Protein AF-A0A954IQ76-F1 (afdb_monomer_lite)

Foldseek 3Di:
DPPPDQLDALVLLLVLLVLLVVVLVVLLVVLVVQVVVQDWDQDPNDTDRPSVVSNVVSVVSNVSSVCSVVVSVPSPPDDQAQDPVVVVVCCVQVVDPVSVVVVVVVVVVCCVVCVVVCPDPVNVVVVVSVVSVVVSNLSSGPVSVVVVD

Structure (mmCIF, N/CA/C/O backbone):
data_AF-A0A954IQ76-F1
#
_entry.id   AF-A0A954IQ76-F1
#
loop_
_atom_site.group_PDB
_atom_site.id
_atom_site.type_symbol
_atom_site.label_atom_id
_atom_site.label_alt_id
_atom_site.label_comp_id
_atom_site.label_asym_id
_atom_site.label_entity_id
_atom_site.label_seq_id
_atom_site.pdbx_PDB_ins_code
_atom_site.Cartn_x
_atom_site.Cartn_y
_atom_site.Cartn_z
_atom_site.occupancy
_atom_site.B_iso_or_equiv
_atom_site.auth_seq_id
_atom_site.auth_comp_id
_atom_site.auth_asym_id
_atom_site.auth_atom_id
_atom_site.pdbx_PDB_model_num
ATOM 1 N N . MET A 1 1 ? 8.174 2.768 -29.329 1.00 40.50 1 MET A N 1
ATOM 2 C CA . MET A 1 1 ? 9.464 3.066 -28.678 1.00 40.50 1 MET A CA 1
ATOM 3 C C . MET A 1 1 ? 9.988 1.734 -28.175 1.00 40.50 1 MET A C 1
ATOM 5 O O . MET A 1 1 ? 9.221 1.02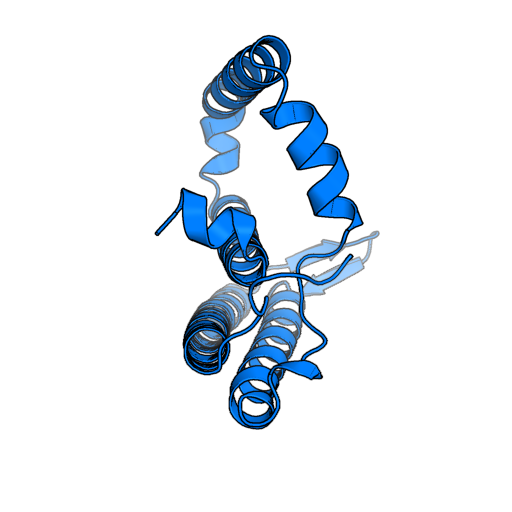6 -27.544 1.00 40.50 1 MET A O 1
ATOM 9 N N . LEU A 1 2 ? 11.187 1.317 -28.585 1.00 39.28 2 LEU A N 1
ATOM 10 C CA . LEU A 1 2 ? 11.818 0.104 -28.058 1.00 39.28 2 LEU A CA 1
ATOM 11 C C . LEU A 1 2 ? 12.291 0.442 -26.642 1.00 39.28 2 LEU A C 1
ATOM 13 O O . LEU A 1 2 ? 13.231 1.221 -26.503 1.00 39.28 2 LEU A O 1
ATOM 17 N N . GLU A 1 3 ? 11.612 -0.066 -25.615 1.00 47.81 3 GLU A N 1
ATOM 18 C CA . GLU A 1 3 ? 12.140 -0.029 -24.250 1.00 47.81 3 GLU A CA 1
ATOM 19 C C . GLU A 1 3 ? 13.489 -0.751 -24.253 1.00 47.81 3 GLU A C 1
ATOM 21 O O . GLU A 1 3 ? 13.585 -1.924 -24.615 1.00 47.81 3 GLU A O 1
ATOM 26 N N . ALA A 1 4 ? 14.559 -0.023 -23.928 1.00 51.34 4 ALA A N 1
ATOM 27 C CA . ALA A 1 4 ? 15.919 -0.554 -23.964 1.00 51.34 4 ALA A CA 1
ATOM 28 C C . ALA A 1 4 ? 16.152 -1.629 -22.884 1.00 51.34 4 ALA A C 1
ATOM 30 O O . ALA A 1 4 ? 17.123 -2.386 -22.972 1.00 51.34 4 ALA A O 1
ATOM 31 N N . HIS A 1 5 ? 15.265 -1.713 -21.884 1.00 55.94 5 HIS A N 1
ATOM 32 C CA . HIS A 1 5 ? 15.405 -2.569 -20.714 1.00 55.94 5 HIS A CA 1
ATOM 33 C C . HIS A 1 5 ? 14.055 -3.165 -20.289 1.00 55.94 5 HIS A C 1
ATOM 35 O O . HIS A 1 5 ? 13.052 -2.461 -20.323 1.00 55.94 5 HIS A O 1
ATOM 41 N N . PRO A 1 6 ? 14.009 -4.449 -19.886 1.00 62.19 6 PRO A N 1
ATOM 42 C CA . PRO A 1 6 ? 12.762 -5.097 -19.506 1.00 62.19 6 PRO A CA 1
ATOM 43 C C . PRO A 1 6 ? 12.235 -4.562 -18.170 1.00 62.19 6 PRO A C 1
ATOM 45 O O . PRO A 1 6 ? 12.922 -4.634 -17.145 1.00 62.19 6 PRO A O 1
ATOM 48 N N . ASP A 1 7 ? 10.974 -4.129 -18.174 1.00 63.34 7 ASP A N 1
ATOM 49 C CA . ASP A 1 7 ? 10.246 -3.732 -16.970 1.00 63.34 7 ASP A CA 1
ATOM 50 C C . ASP A 1 7 ? 10.180 -4.849 -15.931 1.00 63.34 7 ASP A C 1
ATOM 52 O O . ASP A 1 7 ? 10.213 -4.575 -14.750 1.00 63.34 7 ASP A O 1
ATOM 56 N N . LEU A 1 8 ? 10.148 -6.135 -16.268 1.00 69.06 8 LEU A N 1
ATOM 57 C CA . LEU A 1 8 ? 10.176 -7.178 -15.236 1.00 69.06 8 LEU A CA 1
ATOM 58 C C . LEU A 1 8 ? 11.293 -8.174 -15.485 1.00 69.06 8 LEU A C 1
ATOM 60 O O . LEU A 1 8 ? 11.348 -8.846 -16.509 1.00 69.06 8 LEU A O 1
ATOM 64 N N . THR A 1 9 ? 12.175 -8.313 -14.495 1.00 80.25 9 THR A N 1
ATOM 65 C CA . THR A 1 9 ? 13.136 -9.413 -14.445 1.00 80.25 9 THR A CA 1
ATOM 66 C C . THR A 1 9 ? 12.589 -10.520 -13.554 1.00 80.25 9 THR A C 1
ATOM 68 O O . THR A 1 9 ? 11.847 -10.277 -12.598 1.00 80.25 9 THR A O 1
ATOM 71 N N . ARG A 1 10 ? 13.003 -11.761 -13.819 1.00 83.00 10 ARG A N 1
ATOM 72 C CA . ARG A 1 10 ? 12.628 -12.919 -12.994 1.00 83.00 10 ARG A CA 1
ATOM 73 C C . ARG A 1 10 ? 12.945 -12.712 -11.507 1.00 83.00 10 ARG A C 1
ATOM 75 O O . ARG A 1 10 ? 12.158 -13.115 -10.657 1.00 83.00 10 ARG A O 1
ATOM 82 N N . GLY A 1 11 ? 14.081 -12.082 -11.199 1.00 83.75 11 GLY A N 1
ATOM 83 C CA . GLY A 1 11 ? 14.486 -11.788 -9.822 1.00 83.75 11 GLY A CA 1
ATOM 84 C C . GLY A 1 11 ? 13.519 -10.837 -9.115 1.00 83.75 11 GLY A C 1
ATOM 85 O O . GLY A 1 11 ? 13.118 -11.111 -7.987 1.00 83.75 11 GLY A O 1
ATOM 86 N N . VAL A 1 12 ? 13.084 -9.775 -9.801 1.00 85.44 12 VAL A N 1
ATOM 87 C CA . VAL A 1 12 ? 12.108 -8.811 -9.266 1.00 85.44 12 VAL A CA 1
ATOM 88 C C . VAL A 1 12 ? 10.754 -9.478 -9.037 1.00 85.44 12 VAL A C 1
ATOM 90 O O . VAL A 1 12 ? 10.197 -9.333 -7.955 1.00 85.44 12 VAL A O 1
ATOM 93 N N . ILE A 1 13 ? 10.261 -10.282 -9.986 1.00 86.94 13 ILE A N 1
ATOM 94 C CA . ILE A 1 13 ? 8.983 -11.000 -9.826 1.00 86.94 13 ILE A CA 1
ATOM 95 C C . ILE A 1 13 ? 9.019 -11.915 -8.596 1.00 86.94 13 ILE A C 1
ATOM 97 O O . ILE A 1 13 ? 8.085 -11.914 -7.796 1.00 86.94 13 ILE A O 1
ATOM 101 N N . LEU A 1 14 ? 10.104 -12.672 -8.409 1.00 90.19 14 LEU A N 1
ATOM 102 C CA . LEU A 1 14 ? 10.247 -13.549 -7.246 1.00 90.19 14 LEU A CA 1
ATOM 103 C C . LEU A 1 14 ? 10.359 -12.759 -5.936 1.00 90.19 14 LEU A C 1
ATOM 105 O O . LEU A 1 14 ? 9.734 -13.139 -4.947 1.00 90.19 14 LEU A O 1
ATOM 109 N N . GLY A 1 15 ? 11.113 -11.656 -5.927 1.00 90.19 15 GLY A N 1
ATOM 110 C CA . GLY A 1 15 ? 11.214 -10.761 -4.771 1.00 90.19 15 GLY A CA 1
ATOM 111 C C . GLY A 1 15 ? 9.860 -10.163 -4.377 1.00 90.19 15 GLY A C 1
ATOM 112 O O . GLY A 1 15 ? 9.489 -10.188 -3.203 1.00 90.19 15 GLY A O 1
ATOM 113 N N . LEU A 1 16 ? 9.079 -9.717 -5.362 1.00 91.25 16 LEU A N 1
ATOM 114 C CA . LEU A 1 16 ? 7.710 -9.240 -5.167 1.00 91.25 16 LEU A CA 1
ATOM 115 C C . LEU A 1 16 ? 6.787 -10.343 -4.645 1.00 91.25 16 LEU A C 1
ATOM 117 O O . LEU A 1 16 ? 5.987 -10.082 -3.750 1.00 91.25 16 LEU A O 1
ATOM 121 N N . GLY A 1 17 ? 6.934 -11.582 -5.123 1.00 92.19 17 GLY A N 1
ATOM 122 C CA . GLY A 1 17 ? 6.204 -12.732 -4.583 1.00 92.19 17 GLY A CA 1
ATOM 123 C C . GLY A 1 17 ? 6.425 -12.915 -3.080 1.00 92.19 17 GLY A C 1
ATOM 124 O O . GLY A 1 17 ? 5.461 -13.077 -2.330 1.00 92.19 17 GLY A O 1
ATOM 125 N N . TRP A 1 18 ? 7.672 -12.798 -2.613 1.00 94.88 18 TRP A N 1
ATOM 126 C CA . TRP A 1 18 ? 7.990 -12.838 -1.181 1.00 94.88 18 TRP A CA 1
ATOM 127 C C . TRP A 1 18 ? 7.419 -11.649 -0.406 1.00 94.88 18 TRP A C 1
ATOM 129 O O . TRP A 1 18 ? 6.896 -11.840 0.692 1.00 94.88 18 TRP A O 1
ATOM 139 N N . LEU A 1 19 ? 7.469 -10.441 -0.971 1.00 94.38 19 LEU A N 1
ATOM 140 C CA . LEU A 1 19 ? 6.876 -9.255 -0.351 1.00 94.38 19 LEU A CA 1
ATOM 141 C C . LEU A 1 19 ? 5.354 -9.403 -0.193 1.00 94.38 19 LEU A C 1
ATOM 143 O O . LEU A 1 19 ? 4.821 -9.159 0.889 1.00 94.38 19 LEU A O 1
ATOM 147 N N . TYR A 1 20 ? 4.655 -9.855 -1.238 1.00 95.25 20 TYR A N 1
ATOM 148 C CA . TYR A 1 20 ? 3.215 -10.112 -1.179 1.00 95.25 20 TYR A CA 1
ATOM 149 C C . TYR A 1 20 ? 2.866 -11.268 -0.236 1.00 95.25 20 TYR A C 1
ATOM 151 O O . TYR A 1 20 ? 1.835 -11.207 0.433 1.00 95.25 20 TYR A O 1
ATOM 159 N N . LEU A 1 21 ? 3.728 -12.284 -0.111 1.00 96.62 21 LEU A N 1
ATOM 160 C CA . LEU A 1 21 ? 3.554 -13.348 0.880 1.00 96.62 21 LEU A CA 1
ATOM 161 C C . LEU A 1 21 ? 3.689 -12.813 2.313 1.00 96.62 21 LEU A C 1
ATOM 163 O O . LEU A 1 21 ? 2.885 -13.159 3.177 1.00 96.62 21 LEU A O 1
ATOM 167 N N . LEU A 1 22 ? 4.671 -11.945 2.568 1.00 97.12 22 LEU A N 1
ATOM 168 C CA . LEU A 1 22 ? 4.826 -11.288 3.865 1.00 97.12 22 LEU A CA 1
ATOM 169 C C . LEU A 1 22 ? 3.597 -10.428 4.190 1.00 97.12 22 LEU A C 1
ATOM 171 O O . LEU A 1 22 ? 3.047 -10.540 5.285 1.00 97.12 22 LEU A O 1
ATOM 175 N N . LEU A 1 23 ? 3.128 -9.628 3.226 1.00 96.56 23 LEU A N 1
ATOM 176 C CA . LEU A 1 23 ? 1.902 -8.834 3.344 1.00 96.56 23 LEU A CA 1
ATOM 177 C C . LEU A 1 23 ? 0.677 -9.707 3.625 1.00 96.56 23 LEU A C 1
ATOM 179 O O . LEU A 1 23 ? -0.135 -9.362 4.482 1.00 96.56 23 LEU A O 1
ATOM 183 N N . PHE A 1 24 ? 0.552 -10.847 2.948 1.00 97.81 24 PHE A N 1
ATOM 184 C CA . PHE A 1 24 ? -0.495 -11.825 3.219 1.00 97.81 24 PHE A CA 1
ATOM 185 C C . PHE A 1 24 ? -0.462 -12.289 4.680 1.00 97.81 24 PHE A C 1
ATOM 187 O O . PHE A 1 24 ? -1.458 -12.140 5.383 1.00 97.81 24 PHE A O 1
ATOM 194 N N . LEU A 1 25 ? 0.678 -12.791 5.165 1.00 97.88 25 LEU A N 1
ATOM 195 C CA . LEU A 1 25 ? 0.807 -13.295 6.539 1.00 97.88 25 LEU A CA 1
ATOM 196 C C . LEU A 1 25 ? 0.531 -12.206 7.581 1.00 97.88 25 LEU A C 1
ATOM 198 O O . LEU A 1 25 ? -0.160 -12.436 8.575 1.00 97.88 25 LEU A O 1
ATOM 202 N N . MET A 1 26 ? 1.041 -11.006 7.322 1.00 97.56 26 MET A N 1
ATOM 203 C CA . MET A 1 26 ? 0.847 -9.838 8.166 1.00 97.56 26 MET A CA 1
ATOM 204 C C . MET A 1 26 ? -0.645 -9.478 8.289 1.00 97.56 26 MET A C 1
ATOM 206 O O . MET A 1 26 ? -1.136 -9.238 9.394 1.00 97.56 26 MET A O 1
ATOM 210 N N . ASN A 1 27 ? -1.395 -9.503 7.184 1.00 97.75 27 ASN A N 1
ATOM 211 C CA . ASN A 1 27 ? -2.828 -9.205 7.202 1.00 97.75 27 ASN A CA 1
ATOM 212 C C . ASN A 1 27 ? -3.690 -10.369 7.704 1.00 97.75 27 ASN A C 1
ATOM 214 O O . ASN A 1 27 ? -4.722 -10.108 8.320 1.00 97.75 27 ASN A O 1
ATOM 218 N N . VAL A 1 28 ? -3.256 -11.626 7.557 1.00 97.44 28 VAL A N 1
ATOM 219 C CA . VAL A 1 28 ? -3.896 -12.769 8.234 1.00 97.44 28 VAL A CA 1
ATOM 220 C C . VAL A 1 28 ? -3.821 -12.587 9.747 1.00 97.44 28 VAL A C 1
ATOM 222 O O . VAL A 1 28 ? -4.825 -12.751 10.442 1.00 97.44 28 VAL A O 1
ATOM 225 N N . PHE A 1 29 ? -2.655 -12.190 10.264 1.00 96.56 29 PHE A N 1
ATOM 226 C CA . PHE A 1 29 ? -2.498 -11.880 11.683 1.00 96.56 29 PHE A CA 1
ATOM 227 C C . PHE A 1 29 ? -3.409 -10.724 12.118 1.00 96.56 29 PHE A C 1
ATOM 229 O O . PHE A 1 29 ? -4.050 -10.802 13.168 1.00 96.56 29 PHE A O 1
ATOM 236 N N . TRP A 1 30 ? -3.524 -9.674 11.301 1.00 95.50 30 TRP A N 1
ATOM 237 C CA . TRP A 1 30 ? -4.424 -8.557 11.587 1.00 95.50 30 TRP A CA 1
ATOM 238 C C . TRP A 1 30 ? -5.903 -8.959 11.562 1.00 95.50 30 TRP A C 1
ATOM 240 O O . TRP A 1 30 ? -6.653 -8.592 12.465 1.00 95.50 30 TRP A O 1
ATOM 250 N N . ALA A 1 31 ? -6.318 -9.782 10.597 1.00 95.44 31 ALA A N 1
ATOM 251 C CA . ALA A 1 31 ? -7.665 -10.338 10.531 1.00 95.44 31 ALA A CA 1
ATOM 252 C C . ALA A 1 31 ? -7.979 -11.187 11.773 1.00 95.44 31 ALA A C 1
ATOM 254 O O . ALA A 1 31 ? -9.043 -11.034 12.372 1.00 95.44 31 ALA A O 1
ATOM 255 N N . TRP A 1 32 ? -7.032 -12.021 12.216 1.00 96.19 32 TRP A N 1
ATOM 256 C CA . TRP A 1 32 ? -7.167 -12.814 13.441 1.00 96.19 32 TRP A CA 1
ATOM 257 C C . TRP A 1 32 ? -7.263 -11.948 14.705 1.00 96.19 32 TRP A C 1
ATOM 259 O O . TRP A 1 32 ? -8.116 -12.191 15.566 1.00 96.19 32 TRP A O 1
ATOM 269 N N . ARG A 1 33 ? -6.432 -10.903 14.813 1.00 94.69 33 ARG A N 1
ATOM 270 C CA . ARG A 1 33 ? -6.515 -9.912 15.896 1.00 94.69 33 ARG A CA 1
ATOM 271 C C . ARG A 1 33 ? -7.887 -9.237 15.915 1.00 94.69 33 ARG A C 1
ATOM 273 O O . ARG A 1 33 ? -8.486 -9.136 16.983 1.00 94.69 33 ARG A O 1
ATOM 280 N N . SER A 1 34 ? -8.359 -8.783 14.758 1.00 93.56 34 SER A N 1
ATOM 281 C CA . SER A 1 34 ? -9.631 -8.071 14.612 1.00 93.56 34 SER A CA 1
ATOM 282 C C . SER A 1 34 ? -10.821 -8.974 14.958 1.00 93.56 34 SER A C 1
ATOM 284 O O . SER A 1 34 ? -11.724 -8.570 15.691 1.00 93.56 34 SER A O 1
ATOM 286 N N . TYR A 1 35 ? -10.758 -10.247 14.548 1.00 92.88 35 TYR A N 1
ATOM 287 C CA . TYR A 1 35 ? -11.724 -11.274 14.940 1.00 92.88 35 TYR A CA 1
ATOM 288 C C . TYR A 1 35 ? -11.742 -11.480 16.458 1.00 92.88 35 TYR A C 1
ATOM 290 O O . TYR A 1 35 ? -12.796 -11.431 17.083 1.00 92.88 35 TYR A O 1
ATOM 298 N N . SER A 1 36 ? -10.565 -11.629 17.072 1.00 94.06 36 SER A N 1
ATOM 299 C CA . SER A 1 36 ? -10.434 -11.831 18.522 1.00 94.06 36 SER A CA 1
ATOM 300 C C . SER A 1 36 ? -10.959 -10.644 19.341 1.00 94.06 36 SER A C 1
ATOM 302 O O . SER A 1 36 ? -11.384 -10.811 20.483 1.00 94.06 36 SER A O 1
ATOM 304 N N . ARG A 1 37 ? -10.937 -9.438 18.766 1.00 91.50 37 ARG A N 1
ATOM 305 C CA . ARG A 1 37 ? -11.420 -8.202 19.395 1.00 91.50 37 ARG A CA 1
ATOM 306 C C . ARG A 1 37 ? -12.877 -7.872 19.082 1.00 91.50 37 ARG A C 1
ATOM 308 O O . ARG A 1 37 ? -13.369 -6.891 19.627 1.00 91.50 37 ARG A O 1
ATOM 315 N N . HIS A 1 38 ? -13.559 -8.694 18.278 1.00 89.06 38 HIS A N 1
ATOM 316 C CA . HIS A 1 38 ? -14.940 -8.465 17.841 1.00 89.06 38 HIS A CA 1
ATOM 317 C C . HIS A 1 38 ? -15.121 -7.044 17.285 1.00 89.06 38 HIS A C 1
ATOM 319 O O . HIS A 1 38 ? -16.036 -6.321 17.663 1.00 89.06 38 HIS A O 1
ATOM 325 N N . GLU A 1 39 ? -14.184 -6.608 16.442 1.00 87.44 39 GLU A N 1
ATOM 326 C CA . GLU A 1 39 ? -14.226 -5.275 15.847 1.00 87.44 39 GLU A CA 1
ATOM 327 C C . GLU A 1 39 ? -15.232 -5.225 14.690 1.00 87.44 39 GLU A C 1
ATOM 329 O O . GLU A 1 39 ? -15.300 -6.120 13.842 1.00 87.44 39 GLU A O 1
ATOM 334 N N . HIS A 1 40 ? -15.976 -4.126 14.649 1.00 87.00 40 HIS A N 1
ATOM 335 C CA . HIS A 1 40 ? -17.081 -3.876 13.734 1.00 87.00 40 HIS A CA 1
ATOM 336 C C . HIS A 1 40 ? -16.848 -2.550 13.011 1.00 87.00 40 HIS A C 1
ATOM 338 O O . HIS A 1 40 ? -16.493 -1.553 13.646 1.00 87.00 40 HIS A O 1
ATOM 344 N N . THR A 1 41 ? -17.015 -2.535 11.687 1.00 84.62 41 THR A N 1
ATOM 345 C CA . THR A 1 41 ? -16.879 -1.318 10.876 1.00 84.62 41 THR A CA 1
ATOM 346 C C . THR A 1 41 ? -18.171 -1.076 10.113 1.00 84.62 41 THR A C 1
ATOM 348 O O . THR A 1 41 ? -18.659 -1.951 9.398 1.00 84.62 41 THR A O 1
ATOM 351 N N . ASN A 1 42 ? -18.710 0.139 10.230 1.00 85.44 42 ASN A N 1
ATOM 352 C CA . ASN A 1 42 ? -19.865 0.547 9.445 1.00 85.44 42 ASN A CA 1
ATOM 353 C C . ASN A 1 42 ? -19.418 0.930 8.028 1.00 85.44 42 ASN A C 1
ATOM 355 O O . ASN A 1 42 ? -18.703 1.917 7.842 1.00 85.44 42 ASN A O 1
ATOM 359 N N . VAL A 1 43 ? -19.848 0.156 7.035 1.00 80.25 43 VAL A N 1
ATOM 360 C CA . VAL A 1 43 ? -19.607 0.438 5.618 1.00 80.25 43 VAL A CA 1
ATOM 361 C C . VAL A 1 43 ? -20.962 0.620 4.942 1.00 80.25 43 VAL A C 1
ATOM 363 O O . VAL A 1 43 ? -21.757 -0.312 4.854 1.00 80.25 43 VAL A O 1
ATOM 366 N N . GLY A 1 44 ? -21.256 1.841 4.488 1.00 78.75 44 GLY A N 1
ATOM 367 C CA . GLY A 1 44 ? -22.503 2.135 3.769 1.00 78.75 44 GLY A CA 1
ATOM 368 C C . GLY A 1 44 ? -23.779 1.935 4.598 1.00 78.75 44 GLY A C 1
ATOM 369 O O . GLY A 1 44 ? -24.817 1.592 4.041 1.00 78.75 44 GLY A O 1
ATOM 370 N N . GLY A 1 45 ? -23.711 2.114 5.921 1.00 81.75 45 GLY A N 1
ATOM 371 C CA . GLY A 1 45 ? -24.843 1.915 6.829 1.00 81.75 45 GLY A CA 1
ATOM 372 C C . GLY A 1 45 ? -25.020 0.473 7.310 1.00 81.75 45 GLY A C 1
ATOM 373 O O . GLY A 1 45 ? -25.837 0.244 8.199 1.00 81.75 45 GLY A O 1
ATOM 374 N N . GLN A 1 46 ? -24.246 -0.483 6.787 1.00 84.44 46 GLN A N 1
ATOM 375 C CA . GLN A 1 46 ? -24.237 -1.869 7.254 1.00 84.44 46 GLN A CA 1
ATOM 376 C C . GLN A 1 46 ? -23.056 -2.112 8.193 1.00 84.44 46 GLN A C 1
ATOM 378 O O . GLN A 1 46 ? -21.934 -1.687 7.920 1.00 84.44 46 GLN A O 1
ATOM 383 N N . ASP A 1 47 ? -23.321 -2.793 9.306 1.00 87.00 47 ASP A N 1
ATOM 384 C CA . ASP A 1 47 ? -22.292 -3.222 10.247 1.00 87.00 47 ASP A CA 1
ATOM 385 C C . ASP A 1 47 ? -21.704 -4.559 9.782 1.00 87.00 47 ASP A C 1
ATOM 387 O O . ASP A 1 47 ? -22.399 -5.577 9.726 1.00 87.00 47 ASP A O 1
ATOM 391 N N . ILE A 1 48 ? -20.432 -4.532 9.389 1.00 87.94 48 ILE A N 1
ATOM 392 C CA . ILE A 1 48 ? -19.710 -5.688 8.866 1.00 87.94 48 ILE A CA 1
ATOM 393 C C . ILE A 1 48 ? -18.530 -5.965 9.806 1.00 87.94 48 ILE A C 1
ATOM 395 O O . ILE A 1 48 ? -17.830 -5.028 10.206 1.00 87.94 48 ILE A O 1
ATOM 399 N N . PRO A 1 49 ? -18.255 -7.239 10.151 1.00 90.50 49 PRO A N 1
ATOM 400 C CA . PRO A 1 49 ? -17.089 -7.575 10.954 1.00 90.50 49 PRO A CA 1
ATOM 401 C C . PRO A 1 49 ? -15.808 -7.156 10.227 1.00 90.50 49 PRO A C 1
ATOM 403 O O . PRO A 1 49 ? -15.532 -7.604 9.108 1.00 90.50 49 PRO A O 1
ATOM 406 N N . THR A 1 50 ? -14.988 -6.343 10.891 1.00 90.31 50 THR A N 1
ATOM 407 C CA . THR A 1 50 ? -13.723 -5.814 10.354 1.00 90.31 50 THR A CA 1
ATOM 408 C C . THR A 1 50 ? -12.779 -6.947 9.939 1.00 90.31 50 THR A C 1
ATOM 410 O O . THR A 1 50 ? -12.097 -6.868 8.915 1.00 90.31 50 THR A O 1
ATOM 413 N N . ALA A 1 51 ? -12.819 -8.065 10.669 1.00 92.12 51 ALA A N 1
ATOM 414 C CA . ALA A 1 51 ? -12.096 -9.289 10.341 1.00 92.12 51 ALA A CA 1
ATOM 415 C C . ALA A 1 51 ? -12.414 -9.834 8.938 1.00 92.12 51 ALA A C 1
ATOM 417 O O . ALA A 1 51 ? -11.515 -10.335 8.266 1.00 92.12 51 ALA A O 1
ATOM 418 N N . GLY A 1 52 ? -13.665 -9.717 8.476 1.00 91.69 52 GLY A N 1
ATOM 419 C CA . GLY A 1 52 ? -14.078 -10.183 7.150 1.00 91.69 52 GLY A CA 1
ATOM 420 C C . GLY A 1 52 ? -13.407 -9.396 6.024 1.00 91.69 52 GLY A C 1
ATOM 421 O O . GLY A 1 52 ? -12.926 -9.989 5.059 1.00 91.69 52 GLY A O 1
ATOM 422 N N . ILE A 1 53 ? -13.293 -8.074 6.189 1.00 92.25 53 ILE A N 1
ATOM 423 C CA . ILE A 1 53 ? -12.609 -7.187 5.236 1.00 92.25 53 ILE A CA 1
ATOM 424 C C . ILE A 1 53 ? -11.129 -7.571 5.136 1.00 92.25 53 ILE A C 1
ATOM 426 O O . ILE A 1 53 ? -10.610 -7.788 4.039 1.00 92.25 53 ILE A O 1
ATOM 430 N N . TRP A 1 54 ? -10.455 -7.724 6.278 1.00 94.81 54 TRP A N 1
ATOM 431 C CA . TRP A 1 54 ? -9.034 -8.075 6.303 1.00 94.81 54 TRP A CA 1
ATOM 432 C C . TRP A 1 54 ? -8.759 -9.506 5.844 1.00 94.81 54 TRP A C 1
ATOM 434 O O . TRP A 1 54 ? -7.733 -9.746 5.210 1.00 94.81 54 TRP A O 1
ATOM 444 N N . ALA A 1 55 ? -9.668 -10.451 6.092 1.00 95.38 55 ALA A N 1
ATOM 445 C CA . ALA A 1 55 ? -9.559 -11.812 5.575 1.00 95.38 55 ALA A CA 1
ATOM 446 C C . ALA A 1 55 ? -9.666 -11.841 4.042 1.00 95.38 55 ALA A C 1
ATOM 448 O O . ALA A 1 55 ? -8.832 -12.463 3.383 1.00 95.38 55 ALA A O 1
ATOM 449 N N . ALA A 1 56 ? -10.635 -11.118 3.468 1.00 95.62 56 ALA A N 1
ATOM 450 C CA . ALA A 1 56 ? -10.780 -10.992 2.019 1.00 95.62 56 ALA A CA 1
ATOM 451 C C . ALA A 1 56 ? -9.555 -10.313 1.382 1.00 95.62 56 ALA A C 1
ATOM 453 O O . ALA A 1 56 ? -9.019 -10.802 0.386 1.00 95.62 56 ALA A O 1
ATOM 454 N N . TYR A 1 57 ? -9.065 -9.231 1.993 1.00 95.88 57 TYR A N 1
ATOM 455 C CA . TYR A 1 57 ? -7.858 -8.540 1.541 1.00 95.88 57 TYR A CA 1
ATOM 456 C C . TYR A 1 57 ? -6.611 -9.432 1.616 1.00 95.88 57 TYR A C 1
ATOM 458 O O . TYR A 1 57 ? -5.830 -9.494 0.668 1.00 95.88 57 TYR A O 1
ATOM 466 N N . SER A 1 58 ? -6.458 -10.198 2.699 1.00 96.69 58 SER A N 1
ATOM 467 C CA . SER A 1 58 ? -5.380 -11.181 2.833 1.00 96.69 58 SER A CA 1
ATOM 468 C C . SER A 1 58 ? -5.463 -12.237 1.736 1.00 96.69 58 SER A C 1
ATOM 470 O O . SER A 1 58 ? -4.471 -12.498 1.064 1.00 96.69 58 SER A O 1
ATOM 472 N N . ALA A 1 59 ? -6.642 -12.814 1.495 1.00 97.12 59 ALA A N 1
ATOM 473 C CA . ALA A 1 59 ? -6.822 -13.805 0.438 1.00 97.12 59 ALA A CA 1
ATOM 474 C C . ALA A 1 59 ? -6.404 -13.256 -0.938 1.00 97.12 59 ALA A C 1
ATOM 476 O O . ALA A 1 59 ? -5.705 -13.944 -1.682 1.00 97.12 59 ALA A O 1
ATOM 477 N N . LEU A 1 60 ? -6.747 -11.999 -1.244 1.00 96.31 60 LEU A N 1
ATOM 478 C CA . LEU A 1 60 ? -6.294 -11.320 -2.460 1.00 96.31 60 LEU A CA 1
ATOM 479 C C . LEU A 1 60 ? -4.764 -11.209 -2.526 1.00 96.31 60 LEU A C 1
ATOM 481 O O . LEU A 1 60 ? -4.173 -11.586 -3.537 1.00 96.31 60 LEU A O 1
ATOM 485 N N . LEU A 1 61 ? -4.112 -10.747 -1.456 1.00 96.06 61 LEU A N 1
ATOM 486 C CA . LEU A 1 61 ? -2.648 -10.659 -1.389 1.00 96.06 61 LEU A CA 1
ATOM 487 C C . LEU A 1 61 ? -1.977 -12.031 -1.545 1.00 96.06 61 LEU A C 1
ATOM 489 O O . LEU A 1 61 ? -0.970 -12.145 -2.241 1.00 96.06 61 LEU A O 1
ATOM 493 N N . GLY A 1 62 ? -2.558 -13.080 -0.959 1.00 96.12 62 GLY A N 1
ATOM 494 C CA . GLY A 1 62 ? -2.091 -14.457 -1.111 1.00 96.12 62 GLY A CA 1
ATOM 495 C C . GLY A 1 62 ? -2.194 -14.952 -2.556 1.00 96.12 62 GLY A C 1
ATOM 496 O O . GLY A 1 62 ? -1.237 -15.522 -3.078 1.00 96.12 62 GLY A O 1
ATOM 497 N N . MET A 1 63 ? -3.309 -14.672 -3.240 1.00 95.56 63 MET A N 1
ATOM 498 C CA . MET A 1 63 ? -3.455 -14.974 -4.671 1.00 95.56 63 MET A CA 1
ATOM 499 C C . MET A 1 63 ? -2.420 -14.227 -5.520 1.00 95.56 63 MET A C 1
ATOM 501 O O . MET A 1 63 ? -1.829 -14.820 -6.421 1.00 95.56 63 MET A O 1
ATOM 505 N N . ILE A 1 64 ? -2.153 -12.954 -5.212 1.00 93.56 64 ILE A N 1
ATOM 506 C CA . ILE A 1 64 ? -1.128 -12.159 -5.900 1.00 93.56 64 ILE A CA 1
ATOM 507 C C . ILE A 1 64 ? 0.269 -12.747 -5.658 1.00 93.56 64 ILE A C 1
ATOM 509 O O . ILE A 1 64 ? 1.040 -12.880 -6.608 1.00 93.56 64 ILE A O 1
ATOM 513 N N . ALA A 1 65 ? 0.597 -13.145 -4.426 1.00 94.19 65 ALA A N 1
ATOM 514 C CA . ALA A 1 65 ? 1.872 -13.786 -4.106 1.00 94.19 65 ALA A CA 1
ATOM 515 C C . ALA A 1 65 ? 2.069 -15.083 -4.909 1.00 94.19 65 ALA A C 1
ATOM 517 O O . ALA A 1 65 ? 3.113 -15.282 -5.532 1.00 94.19 65 ALA A O 1
ATOM 518 N N . LEU A 1 66 ? 1.037 -15.933 -4.961 1.00 93.69 66 LEU A N 1
ATOM 519 C CA . LEU A 1 66 ? 1.052 -17.154 -5.767 1.00 93.69 66 LEU A CA 1
ATOM 520 C C . LEU A 1 66 ? 1.248 -16.845 -7.253 1.00 93.69 66 LEU A C 1
ATOM 522 O O . LEU A 1 66 ? 2.099 -17.471 -7.881 1.00 93.69 66 LEU A O 1
ATOM 526 N N . ALA A 1 67 ? 0.540 -15.848 -7.790 1.00 91.44 67 ALA A N 1
ATOM 527 C CA . ALA A 1 67 ? 0.688 -15.432 -9.181 1.00 91.44 67 ALA A CA 1
ATOM 528 C C . ALA A 1 67 ? 2.130 -15.012 -9.514 1.00 91.44 67 ALA A C 1
ATOM 530 O O . ALA A 1 67 ? 2.629 -15.362 -10.582 1.00 91.44 67 ALA A O 1
ATOM 531 N N . HIS A 1 68 ? 2.827 -14.327 -8.602 1.00 89.50 68 HIS A N 1
ATOM 532 C CA . HIS A 1 68 ? 4.243 -13.985 -8.777 1.00 89.50 68 HIS A CA 1
ATOM 533 C C . HIS A 1 68 ? 5.139 -15.232 -8.786 1.00 89.50 68 HIS A C 1
ATOM 535 O O . HIS A 1 68 ? 6.006 -15.358 -9.650 1.00 89.50 68 HIS A O 1
ATOM 541 N N . PHE A 1 69 ? 4.916 -16.197 -7.889 1.00 90.38 69 PHE A N 1
ATOM 542 C CA . PHE A 1 69 ? 5.716 -17.427 -7.865 1.00 90.38 69 PHE A CA 1
ATOM 543 C C . PHE A 1 69 ? 5.482 -18.323 -9.087 1.00 90.38 69 PHE A C 1
ATOM 545 O O . PHE A 1 69 ? 6.437 -18.895 -9.613 1.00 90.38 69 PHE A O 1
ATOM 552 N N . THR A 1 70 ? 4.243 -18.425 -9.571 1.00 89.25 70 THR A N 1
ATOM 553 C CA . THR A 1 70 ? 3.907 -19.250 -10.742 1.00 89.25 70 THR A CA 1
ATOM 554 C C . THR A 1 70 ? 4.184 -18.542 -12.069 1.00 89.25 70 THR A C 1
ATOM 556 O O . THR A 1 70 ? 4.493 -19.198 -13.059 1.00 89.25 70 THR A O 1
ATOM 559 N N . GLY A 1 71 ? 4.090 -17.210 -12.103 1.00 81.69 71 GLY A N 1
ATOM 560 C CA . GLY A 1 71 ? 4.276 -16.376 -13.295 1.00 81.69 71 GLY A CA 1
ATOM 561 C C . GLY A 1 71 ? 5.720 -15.940 -13.559 1.00 81.69 71 GLY A C 1
ATOM 562 O O . GLY A 1 71 ? 6.010 -15.420 -14.634 1.00 81.69 71 GLY A O 1
ATOM 563 N N . ALA A 1 72 ? 6.653 -16.188 -12.632 1.00 77.94 72 ALA A N 1
ATOM 564 C CA . ALA A 1 72 ? 8.063 -15.801 -12.773 1.00 77.94 72 ALA A CA 1
ATOM 565 C C . ALA A 1 72 ? 8.791 -16.445 -13.971 1.00 77.94 72 ALA A C 1
ATOM 567 O O . ALA A 1 72 ? 9.883 -16.003 -14.333 1.00 77.94 72 ALA A O 1
ATOM 568 N N . GLY A 1 73 ? 8.222 -17.499 -14.566 1.00 72.56 73 GLY A N 1
ATOM 569 C CA . GLY A 1 73 ? 8.766 -18.164 -15.753 1.00 72.56 73 GLY A CA 1
ATOM 570 C C . GLY A 1 73 ? 8.565 -17.392 -17.062 1.00 72.56 73 GLY A C 1
ATOM 571 O O . GLY A 1 73 ? 9.291 -17.650 -18.017 1.00 72.56 73 GLY A O 1
ATOM 572 N N . SER A 1 74 ? 7.631 -16.439 -17.103 1.00 77.06 74 SER A N 1
ATOM 573 C CA . SER A 1 74 ? 7.297 -15.651 -18.296 1.00 77.06 74 SER A CA 1
ATOM 574 C C . SER A 1 74 ? 7.133 -14.165 -17.937 1.00 77.06 74 SER A C 1
ATOM 576 O O . SER A 1 74 ? 6.004 -13.670 -17.852 1.00 77.06 74 SER A O 1
ATOM 578 N N . PRO A 1 75 ? 8.243 -13.439 -17.696 1.00 71.50 75 PRO A N 1
ATOM 579 C CA . PRO A 1 75 ? 8.200 -12.044 -17.250 1.00 71.50 75 PRO A CA 1
ATOM 580 C C . PRO A 1 75 ? 7.473 -11.106 -18.222 1.00 71.50 75 PRO A C 1
ATOM 582 O O . PRO A 1 75 ? 6.763 -10.197 -17.793 1.00 71.50 75 PRO A O 1
ATOM 585 N N . ASP A 1 76 ? 7.579 -11.377 -19.524 1.00 69.75 76 ASP A N 1
ATOM 586 C CA . ASP A 1 76 ? 7.020 -10.525 -20.579 1.00 69.75 76 ASP A CA 1
ATOM 587 C C . ASP A 1 76 ? 5.485 -10.479 -20.561 1.00 69.75 76 ASP A C 1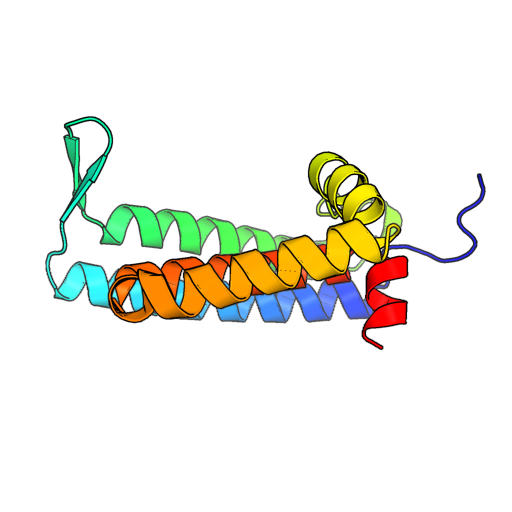
ATOM 589 O O . ASP A 1 76 ? 4.886 -9.475 -20.942 1.00 69.75 76 ASP A O 1
ATOM 593 N N . THR A 1 77 ? 4.831 -11.533 -20.063 1.00 70.12 77 THR A N 1
ATOM 594 C CA . THR A 1 77 ? 3.364 -11.645 -20.004 1.00 70.12 77 THR A CA 1
ATOM 595 C C . THR A 1 77 ? 2.789 -11.294 -18.631 1.00 70.12 77 THR A C 1
ATOM 597 O O . THR A 1 77 ? 1.598 -11.500 -18.393 1.00 70.12 77 THR A O 1
ATOM 600 N N . PHE A 1 78 ? 3.613 -10.814 -17.695 1.00 76.44 78 PHE A N 1
ATOM 601 C CA . PHE A 1 78 ? 3.161 -10.520 -16.339 1.00 76.44 78 PHE A CA 1
ATOM 602 C C . PHE A 1 78 ? 2.325 -9.231 -16.297 1.00 76.44 78 PHE A C 1
ATOM 604 O O . PHE A 1 78 ? 2.783 -8.161 -16.703 1.00 76.44 78 PHE A O 1
ATOM 611 N N . VAL A 1 79 ? 1.081 -9.358 -15.820 1.00 72.12 79 VAL A N 1
ATOM 612 C CA . VAL A 1 79 ? 0.017 -8.341 -15.956 1.00 72.12 79 VAL A CA 1
ATOM 613 C C . VAL A 1 79 ? 0.026 -7.310 -14.820 1.00 72.12 79 VAL A C 1
ATOM 615 O O . VAL A 1 79 ? -0.428 -6.184 -15.001 1.00 72.12 79 VAL A O 1
ATOM 618 N N . LEU A 1 80 ? 0.544 -7.671 -13.643 1.00 76.00 80 LEU A N 1
ATOM 619 C CA . LEU A 1 80 ? 0.615 -6.783 -12.479 1.00 76.00 80 LEU A CA 1
ATOM 620 C C . LEU A 1 80 ? 1.800 -5.823 -12.628 1.00 76.00 80 LEU A C 1
ATOM 622 O O . LEU A 1 80 ? 2.922 -6.140 -12.239 1.00 76.00 80 LEU A O 1
ATOM 626 N N . ARG A 1 81 ? 1.521 -4.659 -13.215 1.00 76.44 81 ARG A N 1
ATOM 627 C CA . ARG A 1 81 ? 2.453 -3.539 -13.381 1.00 76.44 81 ARG A CA 1
ATOM 628 C C . ARG A 1 81 ? 1.839 -2.265 -12.819 1.00 76.44 81 ARG A C 1
ATOM 630 O O . ARG A 1 81 ? 0.619 -2.195 -12.643 1.00 76.44 81 ARG A O 1
ATOM 637 N N . LEU A 1 82 ? 2.677 -1.267 -12.548 1.00 75.62 82 LEU A N 1
ATOM 638 C CA . LEU A 1 82 ? 2.223 0.053 -12.130 1.00 75.62 82 LEU A CA 1
ATOM 639 C C . LEU A 1 82 ? 1.205 0.596 -13.153 1.00 75.62 82 LEU A C 1
ATOM 641 O O . LEU A 1 82 ? 1.542 0.743 -14.327 1.00 75.62 82 LEU A O 1
ATOM 645 N N . PRO A 1 83 ? -0.045 0.881 -12.745 1.00 77.81 83 PRO A N 1
ATOM 646 C CA . PRO A 1 83 ? -1.027 1.419 -13.669 1.00 77.81 83 PRO A CA 1
ATOM 647 C C . PRO A 1 83 ? -0.646 2.835 -14.105 1.00 77.81 83 PRO A C 1
ATOM 649 O O . PRO A 1 83 ? -0.293 3.676 -13.277 1.00 77.81 83 PRO A O 1
ATOM 652 N N . GLU A 1 84 ? -0.845 3.124 -15.387 1.00 74.75 84 GLU A N 1
ATOM 653 C CA . GLU A 1 84 ? -0.556 4.423 -16.010 1.00 74.75 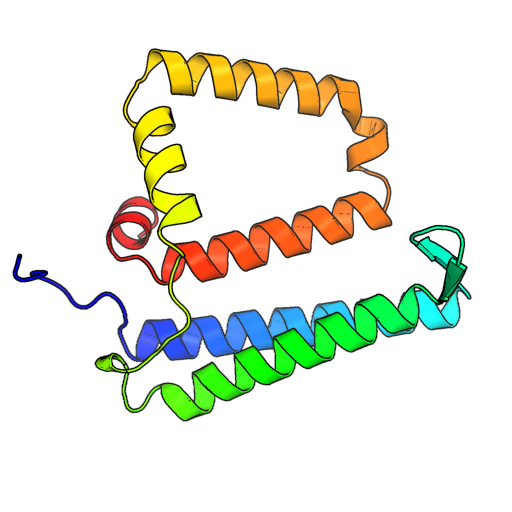84 GLU A CA 1
ATOM 654 C C . GLU A 1 84 ? -1.236 5.608 -15.292 1.00 74.75 84 GLU A C 1
ATOM 656 O O . GLU A 1 84 ? -0.692 6.708 -15.208 1.00 74.75 84 GLU A O 1
ATOM 661 N N . LEU A 1 85 ? -2.407 5.356 -14.691 1.00 74.44 85 LEU A N 1
ATOM 662 C CA . LEU A 1 85 ? -3.161 6.324 -13.887 1.00 74.44 85 LEU A CA 1
ATOM 663 C C . LEU A 1 85 ? -2.372 6.876 -12.690 1.00 74.44 85 LEU A C 1
ATOM 665 O O . LEU A 1 85 ? -2.664 7.981 -12.240 1.00 74.44 85 LEU A O 1
ATOM 669 N N . PHE A 1 86 ? -1.398 6.126 -12.168 1.00 71.44 86 PHE A N 1
ATOM 670 C CA . PHE A 1 86 ? -0.543 6.567 -11.064 1.00 71.44 86 PHE A CA 1
ATOM 671 C C . PHE A 1 86 ? 0.768 7.193 -11.546 1.00 71.44 86 PHE A C 1
ATOM 673 O O . PHE A 1 86 ? 1.276 8.089 -10.874 1.00 71.44 86 PHE A O 1
ATOM 680 N N . LYS A 1 87 ? 1.290 6.769 -12.705 1.00 70.69 87 LYS A N 1
ATOM 681 C CA . LYS A 1 87 ? 2.560 7.262 -13.259 1.00 70.69 87 LYS A CA 1
ATOM 682 C C . LYS A 1 87 ? 2.442 8.713 -13.743 1.00 70.69 87 LYS A C 1
ATOM 684 O O . LYS A 1 87 ? 3.168 9.584 -13.275 1.00 70.69 87 LYS A O 1
ATOM 689 N N . GLN A 1 88 ? 1.435 9.016 -14.565 1.00 79.38 88 GLN A N 1
ATOM 690 C CA . GLN A 1 88 ? 1.305 10.340 -15.197 1.00 79.38 88 GLN A CA 1
ATOM 691 C C . GLN A 1 88 ? 1.138 11.518 -14.214 1.00 79.38 88 GLN A C 1
ATOM 693 O O . GLN A 1 88 ? 1.759 12.565 -14.425 1.00 79.38 88 GLN A O 1
ATOM 698 N N . PRO A 1 89 ? 0.329 11.415 -13.138 1.00 76.38 89 PRO A N 1
ATOM 699 C CA . PRO A 1 89 ? 0.228 12.494 -12.159 1.00 76.38 89 PRO A CA 1
ATOM 700 C C . PRO A 1 89 ? 1.501 12.643 -11.324 1.00 76.38 89 PRO A C 1
ATOM 702 O O . PRO A 1 89 ? 1.889 13.769 -11.016 1.00 76.38 89 PRO A O 1
ATOM 705 N N . ALA A 1 90 ? 2.144 11.526 -10.965 1.00 73.88 90 ALA A N 1
ATOM 706 C CA . ALA A 1 90 ? 3.375 11.534 -10.185 1.00 73.88 90 ALA A CA 1
ATOM 707 C C . ALA A 1 90 ? 4.505 12.220 -10.960 1.00 73.88 90 ALA A C 1
ATOM 709 O O . ALA A 1 90 ? 5.105 13.158 -10.438 1.00 73.88 90 ALA A O 1
ATOM 710 N N . ASP A 1 91 ? 4.707 11.853 -12.227 1.00 76.06 91 ASP A N 1
ATOM 711 C CA . ASP A 1 91 ? 5.735 12.452 -13.083 1.00 76.06 91 ASP A CA 1
ATOM 712 C C . ASP A 1 91 ? 5.531 13.961 -13.229 1.00 76.06 91 ASP A C 1
ATOM 714 O O . ASP A 1 91 ? 6.468 14.743 -13.080 1.00 76.06 91 ASP A O 1
ATOM 718 N N . ARG A 1 92 ? 4.285 14.401 -13.437 1.00 78.00 92 ARG A N 1
ATOM 719 C CA . ARG A 1 92 ? 3.963 15.826 -13.585 1.00 78.00 92 ARG A CA 1
ATOM 720 C C . ARG A 1 92 ? 4.250 16.640 -12.323 1.00 78.00 92 ARG A C 1
ATOM 722 O O . ARG A 1 92 ? 4.638 17.800 -12.431 1.00 78.00 92 ARG A O 1
ATOM 729 N N . ILE A 1 93 ? 4.008 16.067 -11.148 1.00 79.38 93 ILE A N 1
ATOM 730 C CA . ILE A 1 93 ? 4.187 16.759 -9.865 1.00 79.38 93 ILE A CA 1
ATOM 731 C C . ILE A 1 93 ? 5.654 16.732 -9.427 1.00 79.38 93 ILE A C 1
ATOM 733 O O . ILE A 1 93 ? 6.147 17.727 -8.904 1.00 79.38 93 ILE A O 1
ATOM 737 N N . VAL A 1 94 ? 6.348 15.610 -9.628 1.00 76.94 94 VAL A N 1
ATOM 738 C CA . VAL A 1 94 ? 7.740 15.421 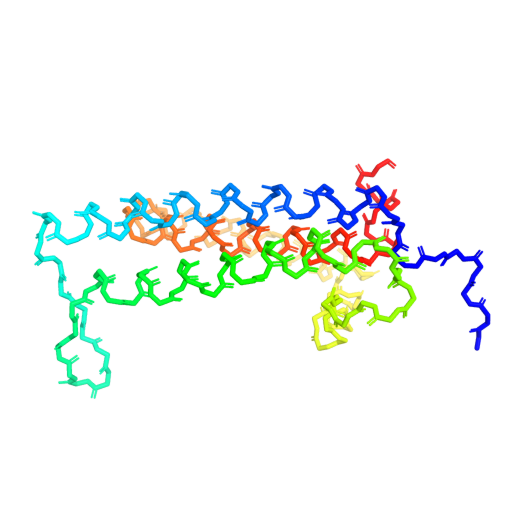-9.192 1.00 76.94 94 VAL A CA 1
ATOM 739 C C . VAL A 1 94 ? 8.727 16.119 -10.132 1.00 76.94 94 VAL A C 1
ATOM 741 O O . VAL A 1 94 ? 9.749 16.617 -9.666 1.00 76.94 94 VAL A O 1
ATOM 744 N N . ALA A 1 95 ? 8.423 16.215 -11.431 1.00 81.50 95 ALA A N 1
ATOM 745 C CA . ALA A 1 95 ? 9.294 16.889 -12.396 1.00 81.50 95 ALA A CA 1
ATOM 746 C C . ALA A 1 95 ? 9.355 18.418 -12.219 1.00 81.50 95 ALA A C 1
ATOM 748 O O . ALA A 1 95 ? 10.331 19.030 -12.649 1.00 81.50 95 ALA A O 1
ATOM 749 N N . ASP A 1 96 ? 8.342 19.042 -11.602 1.00 87.25 96 ASP A N 1
ATOM 750 C CA . ASP A 1 96 ? 8.353 20.469 -11.264 1.00 87.25 96 ASP A CA 1
ATOM 751 C C . ASP A 1 96 ? 8.883 20.675 -9.828 1.00 87.25 96 ASP A C 1
ATOM 753 O O . ASP A 1 96 ? 8.188 20.346 -8.859 1.00 87.25 96 ASP A O 1
ATOM 757 N N . PRO A 1 97 ? 10.082 21.268 -9.652 1.00 87.69 97 PRO A N 1
ATOM 758 C CA . PRO A 1 97 ? 10.678 21.470 -8.333 1.00 87.69 97 PRO A CA 1
ATOM 759 C C . PRO A 1 97 ? 9.808 22.308 -7.390 1.00 87.69 97 PRO A C 1
ATOM 761 O O . PRO A 1 97 ? 9.826 22.092 -6.175 1.00 87.69 97 PRO A O 1
ATOM 764 N N . VAL A 1 98 ? 9.045 23.268 -7.928 1.00 92.00 98 VAL A N 1
ATOM 765 C CA . VAL A 1 98 ? 8.181 24.138 -7.121 1.00 92.00 98 VAL A CA 1
ATOM 766 C C . VAL A 1 98 ? 6.974 23.351 -6.625 1.00 92.00 98 VAL A C 1
ATOM 768 O O . VAL A 1 98 ? 6.665 23.394 -5.431 1.00 92.00 98 VAL A O 1
ATOM 771 N N . ALA A 1 99 ? 6.325 22.590 -7.509 1.00 88.56 99 ALA A N 1
ATOM 772 C CA . ALA A 1 99 ? 5.203 21.730 -7.142 1.00 88.56 99 ALA A CA 1
ATOM 773 C C . ALA A 1 99 ? 5.618 20.675 -6.105 1.00 88.56 99 ALA A C 1
ATOM 775 O O . ALA A 1 99 ? 4.930 20.511 -5.094 1.00 88.56 99 ALA A O 1
ATOM 776 N N . TYR A 1 100 ? 6.771 20.027 -6.301 1.00 87.81 100 TYR A N 1
ATOM 777 C CA . TYR A 1 100 ? 7.328 19.062 -5.354 1.00 87.81 100 TYR A CA 1
ATOM 778 C C . TYR A 1 100 ? 7.587 19.679 -3.971 1.00 87.81 100 TYR A C 1
ATOM 780 O O . TYR A 1 100 ? 7.207 19.102 -2.945 1.00 87.81 100 TYR A O 1
ATOM 788 N N . PHE A 1 101 ? 8.197 20.868 -3.924 1.00 92.75 101 PHE A N 1
ATOM 789 C CA . PHE A 1 101 ? 8.489 21.560 -2.668 1.00 92.75 101 PHE A CA 1
ATOM 790 C C . PHE A 1 101 ? 7.210 21.954 -1.917 1.00 92.75 101 PHE A C 1
ATOM 792 O O . PHE A 1 101 ? 7.072 21.655 -0.728 1.00 92.75 101 PHE A O 1
ATOM 799 N N . VAL A 1 102 ? 6.249 22.571 -2.612 1.00 94.38 102 VAL A N 1
ATOM 800 C CA . VAL A 1 102 ? 4.967 22.976 -2.016 1.00 94.38 102 VAL A CA 1
ATOM 801 C C . VAL A 1 102 ? 4.197 21.757 -1.512 1.00 94.38 102 VAL A C 1
ATOM 803 O O . VAL A 1 102 ? 3.716 21.769 -0.378 1.00 94.38 102 VAL A O 1
ATOM 806 N N . LEU A 1 103 ? 4.128 20.680 -2.302 1.00 91.62 103 LEU A N 1
ATOM 807 C CA . LEU A 1 103 ? 3.478 19.439 -1.884 1.00 91.62 103 LEU A CA 1
ATOM 808 C C . LEU A 1 103 ? 4.147 18.847 -0.638 1.00 91.62 103 LEU A C 1
ATOM 810 O O . LEU A 1 103 ? 3.451 18.471 0.303 1.00 91.62 103 LEU A O 1
ATOM 814 N N . SER A 1 104 ? 5.480 18.813 -0.596 1.00 91.94 104 SER A N 1
ATOM 815 C CA . SER A 1 104 ? 6.235 18.308 0.557 1.00 91.94 104 SER A CA 1
ATOM 816 C C . SER A 1 104 ? 5.950 19.117 1.825 1.00 91.94 104 SER A C 1
ATOM 818 O O . SER A 1 104 ? 5.716 18.535 2.884 1.00 91.94 104 SER A O 1
ATOM 820 N N . MET A 1 105 ? 5.894 20.452 1.724 1.00 96.06 105 MET A N 1
ATOM 821 C CA . MET A 1 105 ? 5.522 21.316 2.851 1.00 96.06 105 MET A CA 1
ATOM 822 C C . MET A 1 105 ? 4.093 21.054 3.337 1.00 96.06 105 MET A C 1
ATOM 824 O O . MET A 1 105 ? 3.859 20.979 4.544 1.00 96.06 105 MET A O 1
ATOM 828 N N . VAL A 1 106 ? 3.141 20.891 2.414 1.00 95.88 106 VAL A N 1
ATOM 829 C CA . VAL A 1 106 ? 1.743 20.589 2.750 1.00 95.88 106 VAL A CA 1
ATOM 830 C C . VAL A 1 106 ? 1.630 19.227 3.431 1.00 95.88 106 VAL A C 1
ATOM 832 O O . VAL A 1 106 ? 1.028 19.136 4.500 1.00 95.88 106 VAL A O 1
ATOM 835 N N . LEU A 1 107 ? 2.239 18.180 2.867 1.00 93.19 107 LEU A N 1
ATOM 836 C CA . LEU A 1 107 ? 2.239 16.836 3.454 1.00 93.19 107 LEU A CA 1
ATOM 837 C C . LEU A 1 107 ? 2.883 16.827 4.844 1.00 93.19 107 LEU A C 1
ATOM 839 O O . LEU A 1 107 ? 2.347 16.210 5.765 1.00 93.19 107 LEU A O 1
ATOM 843 N N . PHE A 1 108 ? 3.984 17.558 5.025 1.00 95.25 108 PHE A N 1
ATOM 844 C CA . PHE A 1 108 ? 4.624 17.711 6.329 1.00 95.25 108 PHE A CA 1
ATOM 845 C C . PHE A 1 108 ? 3.714 18.427 7.340 1.00 95.25 108 PHE A C 1
ATOM 847 O O . PHE A 1 108 ? 3.548 17.961 8.469 1.00 95.25 108 PHE A O 1
ATOM 854 N N . GLY A 1 109 ? 3.054 19.514 6.929 1.00 97.06 109 GLY A N 1
ATOM 855 C CA . GLY A 1 109 ? 2.065 20.206 7.758 1.00 97.06 109 GLY A CA 1
ATOM 856 C C . GLY A 1 109 ? 0.898 19.298 8.163 1.00 97.06 109 GLY A C 1
ATOM 857 O O . GLY A 1 109 ? 0.526 19.255 9.337 1.00 97.06 109 GLY A O 1
ATOM 858 N N . LEU A 1 110 ? 0.368 18.512 7.219 1.00 95.62 110 LEU A N 1
ATOM 859 C CA . LEU A 1 110 ? -0.689 17.527 7.470 1.00 95.62 110 LEU A CA 1
ATOM 860 C C . LEU A 1 110 ? -0.239 16.421 8.430 1.00 95.62 110 LEU A C 1
ATOM 862 O O . LEU A 1 110 ? -1.024 16.009 9.284 1.00 95.62 110 LEU A O 1
ATOM 866 N N . MET A 1 111 ? 1.009 15.958 8.335 1.00 93.25 111 MET A N 1
ATOM 867 C CA . MET A 1 111 ? 1.567 14.964 9.257 1.00 93.25 111 MET A CA 1
ATOM 868 C C . MET A 1 111 ? 1.528 15.467 10.705 1.00 93.25 111 MET A C 1
ATOM 870 O O . MET A 1 111 ? 1.094 14.740 11.599 1.00 93.25 111 MET A O 1
ATOM 874 N N . ILE A 1 112 ? 1.927 16.722 10.937 1.00 94.75 112 ILE A N 1
ATOM 875 C CA . ILE A 1 112 ? 1.912 17.331 12.273 1.00 94.75 112 ILE A CA 1
ATOM 876 C C . ILE A 1 112 ? 0.477 17.560 12.748 1.00 94.75 112 ILE A C 1
ATOM 878 O O . ILE A 1 112 ? 0.144 17.227 13.887 1.00 94.75 112 ILE A O 1
ATOM 882 N N . TRP A 1 113 ? -0.369 18.128 11.887 1.00 97.38 113 TRP A N 1
ATOM 883 C CA . TRP A 1 113 ? -1.731 18.509 12.251 1.00 97.38 113 TRP A CA 1
ATOM 884 C C . TRP A 1 113 ? -2.609 17.299 12.581 1.00 97.38 113 TRP A C 1
ATOM 886 O O . TRP A 1 113 ? -3.332 17.306 13.574 1.00 97.38 113 TRP A O 1
ATOM 896 N N . LEU A 1 114 ? -2.499 16.228 11.797 1.00 95.94 114 LEU A N 1
ATOM 897 C CA . LEU A 1 114 ? -3.305 15.019 11.951 1.00 95.94 114 LEU A CA 1
ATOM 898 C C . LEU A 1 114 ? -2.590 13.924 12.769 1.00 95.94 114 LEU A C 1
ATOM 900 O O . LEU A 1 114 ? -3.035 12.777 12.764 1.00 95.94 114 LEU A O 1
ATOM 904 N N . ARG A 1 115 ? -1.482 14.225 13.468 1.00 93.94 115 ARG A N 1
ATOM 905 C CA . ARG A 1 115 ? -0.611 13.235 14.154 1.00 93.94 115 ARG A CA 1
ATOM 906 C C . ARG A 1 115 ? -1.354 12.238 15.054 1.00 93.94 115 ARG A C 1
ATOM 908 O O . ARG A 1 115 ? -0.986 11.069 15.130 1.00 93.94 115 ARG A O 1
ATOM 915 N N . GLU A 1 116 ? -2.416 12.681 15.723 1.00 94.75 116 GLU A N 1
ATOM 916 C CA . GLU A 1 116 ? -3.228 11.836 16.610 1.00 94.75 116 GLU A CA 1
ATOM 917 C C . GLU A 1 116 ? -4.112 10.864 15.825 1.00 94.75 116 GLU A C 1
ATOM 919 O O . GLU A 1 116 ? -4.448 9.789 16.308 1.00 94.75 116 GLU A O 1
ATOM 924 N N . TRP A 1 117 ? -4.487 11.229 14.600 1.00 94.00 117 TRP A N 1
ATOM 925 C CA . TRP A 1 117 ? -5.255 10.378 13.704 1.00 94.00 117 TRP A CA 1
ATOM 926 C C . TRP A 1 117 ? -4.360 9.351 13.003 1.00 94.00 117 TRP A C 1
ATOM 928 O O . TRP A 1 117 ? -4.698 8.170 13.020 1.00 94.00 117 TRP A O 1
ATOM 938 N N . TRP A 1 118 ? -3.191 9.763 12.488 1.00 89.00 118 TRP A N 1
ATOM 939 C CA . TRP A 1 118 ? -2.217 8.858 11.848 1.00 89.00 118 TRP A CA 1
ATOM 940 C C . TRP A 1 118 ? -1.741 7.737 12.783 1.00 89.00 118 TRP A C 1
ATOM 942 O O . TRP A 1 118 ? -1.441 6.640 12.324 1.00 89.00 118 TRP A O 1
ATOM 952 N N . THR A 1 119 ? -1.669 8.004 14.092 1.00 92.19 119 THR A N 1
ATOM 953 C CA . THR A 1 119 ? -1.179 7.049 15.102 1.00 92.19 119 THR A CA 1
ATOM 954 C C . THR A 1 119 ? -2.257 6.104 15.641 1.00 92.19 119 THR A C 1
ATOM 956 O O . THR A 1 119 ? -1.938 5.196 16.412 1.00 92.19 119 THR A O 1
ATOM 959 N N . LYS A 1 120 ? -3.525 6.253 15.227 1.00 94.12 120 LYS A N 1
ATOM 960 C CA . LYS A 1 120 ? -4.568 5.272 15.562 1.00 94.12 120 LYS A CA 1
ATOM 961 C C . LYS A 1 120 ? -4.216 3.925 14.922 1.00 94.12 120 LYS A C 1
ATOM 963 O O . LYS A 1 120 ? -3.894 3.917 13.735 1.00 94.12 120 LYS A O 1
ATOM 968 N N . PRO A 1 121 ? -4.312 2.795 15.650 1.00 91.75 121 PRO A N 1
ATOM 969 C CA . PRO A 1 121 ? -3.859 1.495 15.154 1.00 91.75 121 PRO A CA 1
ATOM 970 C C . PRO A 1 121 ? -4.418 1.125 13.778 1.00 91.75 121 PRO A C 1
ATOM 972 O O .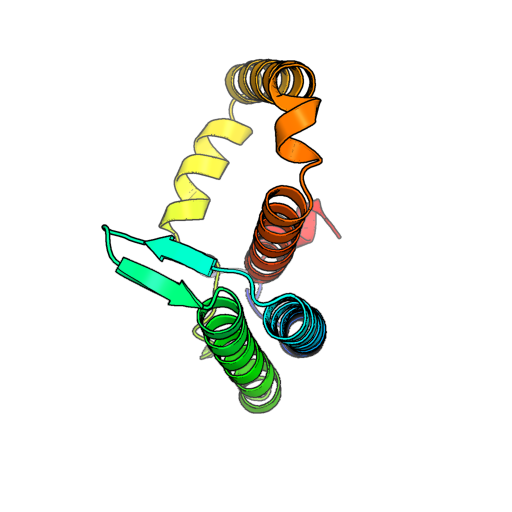 PRO A 1 121 ? -3.659 0.701 12.914 1.00 91.75 121 PRO A O 1
ATOM 975 N N . ASP A 1 122 ? -5.714 1.349 13.555 1.00 90.50 122 ASP A N 1
ATOM 976 C CA . ASP A 1 122 ? -6.374 0.986 12.297 1.00 90.50 122 ASP A CA 1
ATOM 977 C C . ASP A 1 122 ? -5.901 1.856 11.130 1.00 90.50 122 ASP A C 1
ATOM 979 O O . ASP A 1 122 ? -5.627 1.356 10.041 1.00 90.50 122 ASP A O 1
ATOM 983 N N . VAL A 1 123 ? -5.741 3.160 11.371 1.00 92.94 123 VAL A N 1
ATOM 984 C CA . VAL A 1 123 ? -5.262 4.118 10.366 1.00 92.94 123 VAL A CA 1
ATOM 985 C C . VAL A 1 123 ? -3.807 3.817 10.016 1.00 92.94 123 VAL A C 1
ATOM 987 O O . VAL A 1 123 ? -3.475 3.670 8.842 1.00 92.94 123 VAL A O 1
ATOM 990 N N . ALA A 1 124 ? -2.951 3.654 11.027 1.00 93.75 124 ALA A N 1
ATOM 991 C CA . ALA A 1 124 ? -1.548 3.300 10.849 1.00 93.75 124 ALA A CA 1
ATOM 992 C C . ALA A 1 124 ? -1.386 1.991 10.061 1.00 93.75 124 ALA A C 1
ATOM 994 O O . ALA A 1 124 ? -0.527 1.895 9.185 1.00 93.75 124 ALA A O 1
ATOM 995 N N . TRP A 1 125 ? -2.241 0.998 10.327 1.00 95.19 125 TRP A N 1
ATOM 996 C CA . TRP A 1 125 ? -2.218 -0.279 9.621 1.00 95.19 125 TRP A CA 1
ATOM 997 C C . TRP A 1 125 ? -2.615 -0.161 8.149 1.00 95.19 125 TRP A C 1
ATOM 999 O O . TRP A 1 125 ? -1.960 -0.735 7.275 1.00 95.19 125 TRP A O 1
ATOM 1009 N N . VAL A 1 126 ? -3.664 0.611 7.853 1.00 94.44 126 VAL A N 1
ATOM 1010 C CA . VAL A 1 126 ? -4.073 0.902 6.472 1.00 94.44 126 VAL A CA 1
ATOM 1011 C C . VAL A 1 126 ? -2.948 1.613 5.723 1.00 94.44 126 VAL A C 1
ATOM 1013 O O . VAL A 1 126 ? -2.611 1.224 4.608 1.00 94.44 126 VAL A O 1
ATOM 1016 N N . LEU A 1 127 ? -2.316 2.605 6.347 1.00 93.38 127 LEU A N 1
ATOM 1017 C CA . LEU A 1 127 ? -1.221 3.359 5.740 1.00 93.38 127 LEU A CA 1
ATOM 1018 C C . LEU A 1 127 ? 0.011 2.504 5.465 1.00 93.38 127 LEU A C 1
ATOM 1020 O O . LEU A 1 127 ? 0.620 2.652 4.408 1.00 93.38 127 LEU A O 1
ATOM 1024 N N . LEU A 1 128 ? 0.353 1.597 6.381 1.00 95.06 128 LEU A N 1
ATOM 1025 C CA . LEU A 1 128 ? 1.422 0.624 6.175 1.00 95.06 128 LEU A CA 1
ATOM 1026 C C . LEU A 1 128 ? 1.124 -0.282 4.973 1.00 95.06 128 LEU A C 1
ATOM 1028 O O . LEU A 1 128 ? 1.993 -0.518 4.142 1.00 95.06 128 LEU A O 1
ATOM 1032 N N . ASN A 1 129 ? -0.107 -0.777 4.852 1.00 96.25 129 ASN A N 1
ATOM 1033 C CA . ASN A 1 129 ? -0.486 -1.608 3.712 1.00 96.25 129 ASN A CA 1
ATOM 1034 C C . ASN A 1 129 ? -0.429 -0.836 2.393 1.00 96.25 129 ASN A C 1
ATOM 1036 O O . ASN A 1 129 ? 0.123 -1.335 1.415 1.00 96.25 129 ASN A O 1
ATOM 1040 N N . ILE A 1 130 ? -0.948 0.394 2.375 1.00 94.00 130 ILE A N 1
ATOM 1041 C CA . ILE A 1 130 ? -0.893 1.261 1.196 1.00 94.00 130 ILE A CA 1
ATOM 1042 C C . ILE A 1 130 ? 0.559 1.531 0.799 1.00 94.00 130 ILE A C 1
ATOM 1044 O O . ILE A 1 130 ? 0.891 1.389 -0.375 1.00 94.00 130 ILE A O 1
ATOM 1048 N N . SER A 1 131 ? 1.432 1.877 1.749 1.00 91.88 131 SER A N 1
ATOM 1049 C CA . SER A 1 131 ? 2.831 2.191 1.447 1.00 91.88 131 SER A CA 1
ATOM 1050 C C . SER A 1 131 ? 3.591 0.979 0.912 1.00 91.88 131 SER A C 1
ATOM 1052 O O . SER A 1 131 ? 4.309 1.100 -0.079 1.00 91.88 131 SER A O 1
ATOM 1054 N N . LEU A 1 132 ? 3.387 -0.204 1.497 1.00 93.94 132 LEU A N 1
ATOM 1055 C CA . LEU A 1 132 ? 4.040 -1.434 1.053 1.00 93.94 132 LEU A CA 1
ATOM 1056 C C . LEU A 1 132 ? 3.519 -1.922 -0.305 1.00 93.94 132 LEU A C 1
ATOM 1058 O O . LEU A 1 132 ? 4.316 -2.359 -1.132 1.00 93.94 132 LEU A O 1
ATOM 1062 N N . VAL A 1 133 ? 2.211 -1.822 -0.569 1.00 92.12 133 VAL A N 1
ATOM 1063 C CA . VAL A 1 133 ? 1.644 -2.152 -1.890 1.00 92.12 133 VAL A CA 1
ATOM 1064 C C . VAL A 1 133 ? 2.104 -1.150 -2.942 1.00 92.12 133 VAL A C 1
ATOM 1066 O O . VAL A 1 133 ? 2.469 -1.556 -4.042 1.00 92.12 133 VAL A O 1
ATOM 1069 N N . PHE A 1 134 ? 2.134 0.143 -2.616 1.00 88.06 134 PHE A N 1
ATOM 1070 C CA . PHE A 1 134 ? 2.653 1.164 -3.520 1.00 88.06 134 PHE A CA 1
ATOM 1071 C C . PHE A 1 134 ? 4.129 0.920 -3.843 1.00 88.06 134 PHE A C 1
ATOM 1073 O O . PHE A 1 134 ? 4.507 0.941 -5.008 1.00 88.06 134 PHE A O 1
ATOM 1080 N N . MET A 1 135 ? 4.945 0.598 -2.838 1.00 87.75 135 MET A N 1
ATOM 1081 C CA . MET A 1 135 ? 6.344 0.217 -3.032 1.00 87.75 135 MET A CA 1
ATOM 1082 C C . MET A 1 135 ? 6.476 -1.035 -3.913 1.00 87.75 135 MET A C 1
ATOM 1084 O O . MET A 1 135 ? 7.313 -1.062 -4.813 1.00 87.75 135 MET A O 1
ATOM 1088 N N 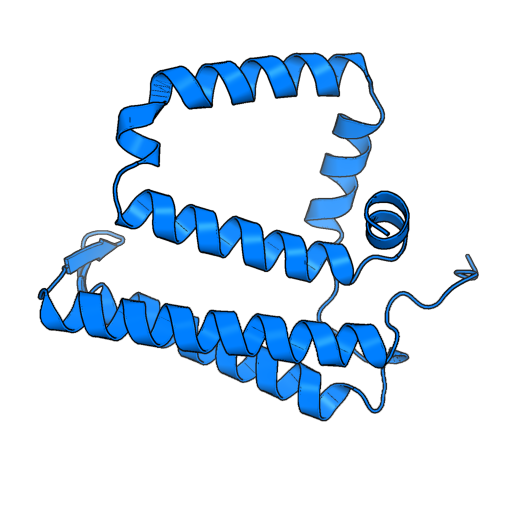. ALA A 1 136 ? 5.636 -2.055 -3.699 1.00 88.94 136 ALA A N 1
ATOM 1089 C CA . ALA A 1 136 ? 5.608 -3.254 -4.535 1.00 88.94 136 ALA A CA 1
ATOM 1090 C C . ALA A 1 136 ? 5.308 -2.918 -6.006 1.00 88.94 136 ALA A C 1
ATOM 1092 O O . ALA A 1 136 ? 6.004 -3.392 -6.901 1.00 88.94 136 ALA A O 1
ATOM 1093 N N . LEU A 1 137 ? 4.321 -2.052 -6.253 1.00 86.19 137 LEU A N 1
ATOM 1094 C CA . LEU A 1 137 ? 3.981 -1.582 -7.596 1.00 86.19 137 LEU A CA 1
ATOM 1095 C C . LEU A 1 137 ? 5.095 -0.721 -8.202 1.00 86.19 137 LEU A C 1
ATOM 1097 O O . LEU A 1 137 ? 5.435 -0.918 -9.364 1.00 86.19 137 LEU A O 1
ATOM 1101 N N . ALA A 1 138 ? 5.713 0.177 -7.435 1.00 83.06 138 ALA A N 1
ATOM 1102 C CA . ALA A 1 138 ? 6.818 1.009 -7.911 1.00 83.06 138 ALA A CA 1
ATOM 1103 C C . ALA A 1 138 ? 8.017 0.160 -8.368 1.00 83.06 138 ALA A C 1
ATOM 1105 O O . ALA A 1 138 ? 8.628 0.448 -9.390 1.00 83.06 138 ALA A O 1
ATOM 1106 N N . MET A 1 139 ? 8.305 -0.954 -7.688 1.00 83.31 139 MET A N 1
ATOM 1107 C CA . MET A 1 139 ? 9.356 -1.888 -8.110 1.00 83.31 139 MET A CA 1
ATOM 1108 C C . MET A 1 139 ? 9.050 -2.632 -9.422 1.00 83.31 139 MET A C 1
ATOM 1110 O O . MET A 1 139 ? 9.960 -3.237 -9.982 1.00 83.31 139 MET A O 1
ATOM 1114 N N . THR A 1 140 ? 7.809 -2.610 -9.926 1.00 82.88 140 THR A N 1
ATOM 1115 C CA . THR A 1 140 ? 7.476 -3.167 -11.254 1.00 82.88 140 THR A CA 1
ATOM 1116 C C . THR A 1 140 ? 7.827 -2.227 -12.403 1.00 82.88 140 THR A C 1
ATOM 1118 O O . THR A 1 140 ? 7.912 -2.679 -13.539 1.00 82.88 140 THR A O 1
ATOM 1121 N N . ASP A 1 141 ? 8.102 -0.956 -12.108 1.00 79.69 141 ASP A N 1
ATOM 1122 C CA . ASP A 1 141 ? 8.515 0.060 -13.074 1.00 79.69 141 ASP A CA 1
ATOM 1123 C C . ASP A 1 141 ? 10.046 0.184 -13.091 1.00 79.69 141 ASP A C 1
ATOM 1125 O O . ASP A 1 141 ? 10.715 -0.013 -12.065 1.00 79.69 141 ASP A O 1
ATOM 1129 N N . TRP A 1 142 ? 10.627 0.346 -14.277 1.00 72.50 142 TRP A N 1
ATOM 1130 C CA . TRP A 1 142 ? 12.078 0.373 -14.433 1.00 72.50 142 TRP A CA 1
ATOM 1131 C C . TRP A 1 142 ? 12.691 1.697 -13.954 1.00 72.50 142 TRP A C 1
ATOM 1133 O O . TRP A 1 142 ? 13.709 1.666 -13.258 1.00 72.50 142 TRP A O 1
ATOM 1143 N N . ASP A 1 143 ? 12.040 2.832 -14.227 1.00 71.56 143 ASP A N 1
ATOM 1144 C CA . ASP A 1 143 ? 12.512 4.170 -13.845 1.00 71.56 143 ASP A CA 1
ATOM 1145 C C . ASP A 1 143 ? 12.573 4.299 -12.317 1.00 71.56 143 ASP A C 1
ATOM 1147 O O . ASP A 1 143 ? 13.582 4.723 -11.745 1.00 71.56 143 ASP A O 1
ATOM 1151 N N . PHE A 1 144 ? 11.531 3.833 -11.623 1.00 70.00 144 PHE A N 1
ATOM 1152 C CA . PHE A 1 144 ? 11.509 3.826 -10.157 1.00 70.00 144 PHE A CA 1
ATOM 1153 C C . PHE A 1 144 ? 12.592 2.931 -9.546 1.00 70.00 144 PHE A C 1
ATOM 1155 O O . PHE A 1 144 ? 13.159 3.277 -8.507 1.00 70.00 144 PHE A O 1
ATOM 1162 N N . ARG A 1 145 ? 12.935 1.806 -10.186 1.00 71.62 145 ARG A N 1
ATOM 1163 C CA . ARG A 1 145 ? 14.036 0.948 -9.721 1.00 71.62 145 ARG A CA 1
ATOM 1164 C C . ARG A 1 145 ? 15.395 1.620 -9.823 1.00 71.62 145 ARG A C 1
ATOM 1166 O O . ARG A 1 145 ? 16.216 1.372 -8.953 1.00 71.62 145 ARG A O 1
ATOM 1173 N N . GLN A 1 146 ? 15.632 2.450 -10.835 1.00 68.38 146 GLN A N 1
ATOM 1174 C CA . GLN A 1 146 ? 16.899 3.176 -10.964 1.00 68.38 146 GLN A CA 1
ATOM 1175 C C . GLN A 1 146 ? 17.054 4.311 -9.955 1.00 68.38 146 GLN A C 1
ATOM 1177 O O . GLN A 1 146 ? 18.167 4.670 -9.592 1.00 68.38 146 GLN A O 1
ATOM 1182 N N . ILE A 1 147 ? 15.944 4.905 -9.519 1.00 65.44 147 ILE A N 1
ATOM 1183 C CA . ILE A 1 147 ? 15.977 5.964 -8.505 1.00 65.44 147 ILE A CA 1
ATOM 1184 C C . ILE A 1 147 ? 16.270 5.373 -7.118 1.00 65.44 147 ILE A C 1
ATOM 1186 O O . ILE A 1 147 ? 16.900 6.021 -6.285 1.00 65.44 147 ILE A O 1
ATOM 1190 N N . VAL A 1 148 ? 15.793 4.153 -6.859 1.00 54.88 148 VAL A N 1
ATOM 1191 C CA . VAL A 1 148 ? 15.884 3.499 -5.544 1.00 54.88 148 VAL A CA 1
ATOM 1192 C C . VAL A 1 148 ? 17.092 2.551 -5.430 1.00 54.88 148 VAL A C 1
ATOM 1194 O O . VAL A 1 148 ? 17.510 2.257 -4.309 1.00 54.88 148 VAL A O 1
ATOM 1197 N N . GLY A 1 149 ? 17.635 2.065 -6.554 1.00 45.16 149 GLY A N 1
ATOM 1198 C CA . GLY A 1 149 ? 18.695 1.050 -6.640 1.00 45.16 149 GLY A CA 1
ATOM 1199 C C . GLY A 1 149 ? 20.055 1.576 -7.073 1.00 45.16 149 GLY A C 1
ATOM 1200 O O . GLY A 1 149 ? 20.107 2.339 -8.058 1.00 45.16 149 GLY A O 1
#

pLDDT: mean 85.55, std 12.23, range [39.28, 97.88]

Secondary structure (DSSP, 8-state):
---SS-S--HHHHHHHHHHHHHHHHHHHHHHHHHHHTT-EEEETTEEEEHHHHHHHHHHHHHHHHHHHHHHTT-GGG------HHHHHHHHHHHSSHHHHHHHHHHHHHHHHHTHHHHTSHHHHHHHHHHHHHHHHHHTTSHHHHHHH-

Sequence (149 aa):
MLEAHPDLTRGVILGLGWLYLLLFLMNVFWAWRSYSRHEHTNVGGQDIPTAGIWAAYSALLGMIALAHFTGAGSPDTFVLRLPELFKQPADRIVADPVAYFVLSMVLFGLMIWLREWWTKPDVAWVLLNISLVFMALAMTDWDFRQIVG

Radius of gyration: 18.27 Å; chains: 1; bounding box: 44×43×48 Å